Protein AF-A0A355A9C1-F1 (afdb_monomer_lite)

Foldseek 3Di:
DVVVVVVVVVVCCVPCVVVLVVDPAWDWDQDPVPGIDTGGSVRVSVCPDPVNVVCLVPDPCVVVCVVDVVSVVVSVVVD

Radius of gyration: 18.22 Å; chains: 1; bounding box: 33×22×54 Å

Structure (mmCIF, N/CA/C/O backbone):
data_AF-A0A355A9C1-F1
#
_entry.id   AF-A0A355A9C1-F1
#
loop_
_atom_site.group_PDB
_atom_site.id
_atom_site.type_symbol
_atom_site.label_atom_id
_atom_site.label_alt_id
_atom_site.label_comp_id
_atom_site.label_asym_id
_atom_site.label_entity_id
_atom_site.label_seq_id
_atom_site.pdbx_PDB_ins_code
_atom_site.Cartn_x
_atom_site.Cartn_y
_atom_site.Cartn_z
_atom_site.occupancy
_atom_site.B_iso_or_equiv
_atom_site.auth_seq_id
_atom_site.auth_comp_id
_atom_site.auth_asym_id
_atom_site.auth_atom_id
_atom_site.pdbx_PDB_model_num
ATOM 1 N N . MET A 1 1 ? 3.733 -14.395 28.785 1.00 56.16 1 MET A N 1
ATOM 2 C CA . MET A 1 1 ? 3.406 -14.111 27.368 1.00 56.16 1 MET A CA 1
ATOM 3 C C . MET A 1 1 ? 2.233 -13.136 27.229 1.00 56.16 1 MET A C 1
ATOM 5 O O . MET A 1 1 ? 2.357 -12.172 26.485 1.00 56.16 1 MET A O 1
ATOM 9 N N . GLU A 1 2 ? 1.137 -13.338 27.970 1.00 73.31 2 GLU A N 1
ATOM 10 C CA . GLU A 1 2 ? -0.092 -12.516 27.915 1.00 73.31 2 GLU A CA 1
ATOM 11 C C . GLU A 1 2 ? 0.112 -11.010 28.141 1.00 73.31 2 GLU A C 1
ATO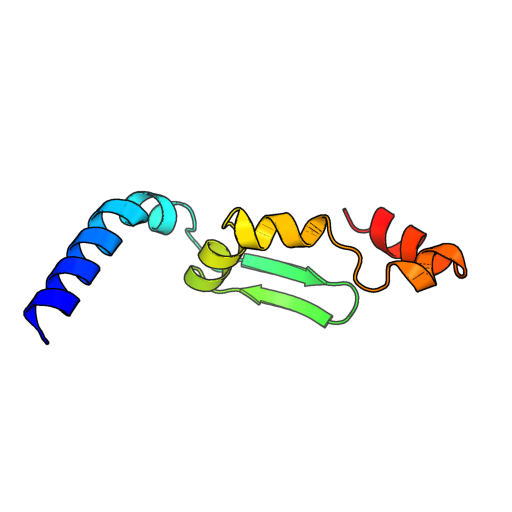M 13 O O . GLU A 1 2 ? -0.461 -10.190 27.431 1.00 73.31 2 GLU A O 1
ATOM 18 N N . SER A 1 3 ? 0.972 -10.635 29.094 1.00 83.81 3 SER A N 1
ATOM 19 C CA . SER A 1 3 ? 1.243 -9.225 29.418 1.00 83.81 3 SER A CA 1
ATOM 20 C C . SER A 1 3 ? 1.799 -8.441 28.221 1.00 83.81 3 SER A C 1
ATOM 22 O O . SER A 1 3 ? 1.328 -7.344 27.920 1.00 83.81 3 SER A O 1
ATOM 24 N N . LEU A 1 4 ? 2.740 -9.038 27.480 1.00 84.88 4 LEU A N 1
ATOM 25 C CA . LEU A 1 4 ? 3.346 -8.403 26.311 1.00 84.88 4 LEU A CA 1
ATOM 26 C C . LEU A 1 4 ? 2.329 -8.250 25.175 1.00 84.88 4 LEU A C 1
ATOM 28 O O . LEU A 1 4 ? 2.223 -7.171 24.601 1.00 84.88 4 LEU A O 1
ATOM 32 N N . LYS A 1 5 ? 1.532 -9.294 24.904 1.00 86.88 5 LYS A N 1
ATOM 33 C CA . LYS A 1 5 ? 0.454 -9.240 23.903 1.00 86.88 5 LYS A CA 1
ATOM 34 C C . LYS A 1 5 ? -0.546 -8.126 24.211 1.00 86.88 5 LYS A C 1
ATOM 36 O O . LYS A 1 5 ? -0.887 -7.358 23.321 1.00 86.88 5 LYS A O 1
ATOM 41 N N . ASN A 1 6 ? -0.952 -7.994 25.473 1.00 86.19 6 ASN A N 1
ATOM 42 C CA . ASN A 1 6 ? -1.890 -6.957 25.902 1.00 86.19 6 ASN A CA 1
ATOM 43 C C . ASN A 1 6 ? -1.293 -5.546 25.832 1.00 86.19 6 ASN A C 1
ATOM 45 O O . ASN A 1 6 ? -2.006 -4.597 25.512 1.00 86.19 6 ASN A O 1
ATOM 49 N N . SER A 1 7 ? 0.005 -5.399 26.111 1.00 84.00 7 SER A N 1
ATOM 50 C CA . SER A 1 7 ? 0.703 -4.117 25.977 1.00 84.00 7 SER A CA 1
ATOM 51 C C . SER A 1 7 ? 0.813 -3.690 24.510 1.00 84.00 7 SER A C 1
ATOM 53 O O . SER A 1 7 ? 0.478 -2.557 24.169 1.00 84.00 7 SER A O 1
ATOM 55 N N . ILE A 1 8 ? 1.179 -4.627 23.627 1.00 83.62 8 ILE A N 1
ATOM 56 C CA . ILE A 1 8 ? 1.226 -4.402 22.176 1.00 83.62 8 ILE A CA 1
ATOM 57 C C . ILE A 1 8 ? -0.167 -4.063 21.651 1.00 83.62 8 ILE A C 1
ATOM 59 O O . ILE A 1 8 ? -0.321 -3.078 20.940 1.00 83.62 8 ILE A O 1
ATOM 63 N N . ALA A 1 9 ? -1.193 -4.824 22.036 1.00 81.25 9 ALA A N 1
ATOM 64 C CA . ALA A 1 9 ? -2.563 -4.570 21.607 1.00 81.25 9 ALA A CA 1
ATOM 65 C C . ALA A 1 9 ? -3.041 -3.174 22.027 1.00 81.25 9 ALA A C 1
ATOM 67 O O . ALA A 1 9 ? -3.645 -2.478 21.212 1.00 81.25 9 ALA A O 1
ATOM 68 N N . ARG A 1 10 ? -2.727 -2.732 23.255 1.00 84.19 10 ARG A N 1
ATOM 69 C CA . ARG A 1 10 ? -3.032 -1.371 23.732 1.00 84.19 10 ARG A CA 1
ATOM 70 C C . ARG A 1 10 ? -2.302 -0.297 22.937 1.00 84.19 10 ARG A C 1
ATOM 72 O O . ARG A 1 10 ? -2.932 0.664 22.521 1.00 84.19 10 ARG A O 1
ATOM 79 N N . TYR A 1 11 ? -1.008 -0.479 22.692 1.00 81.69 11 TYR A N 1
ATOM 80 C CA . TYR A 1 11 ? -0.212 0.468 21.916 1.00 81.69 11 TYR A CA 1
ATOM 81 C C . TYR A 1 11 ? -0.713 0.592 20.469 1.00 81.69 11 TYR A C 1
ATOM 83 O O . TYR A 1 11 ? -0.964 1.688 19.978 1.00 81.69 11 TYR A O 1
ATOM 91 N N . VAL A 1 12 ? -0.944 -0.545 19.810 1.00 77.88 12 VAL A N 1
ATOM 92 C CA . VAL A 1 12 ? -1.484 -0.616 18.446 1.00 77.88 12 VAL A CA 1
ATOM 93 C C . VAL A 1 12 ? -2.848 0.064 18.377 1.00 77.88 12 VAL A C 1
ATOM 95 O O . VAL A 1 12 ? -3.072 0.891 17.498 1.00 77.88 12 VAL A O 1
ATOM 98 N N . SER A 1 13 ? -3.747 -0.228 19.319 1.00 76.38 13 SER A N 1
ATOM 99 C CA . SER A 1 13 ? -5.082 0.379 19.327 1.00 76.38 13 SER A CA 1
ATOM 100 C C . SER A 1 13 ? -5.061 1.877 19.627 1.00 76.38 13 SER A C 1
ATOM 102 O O . SER A 1 13 ? -5.844 2.592 19.011 1.00 76.38 13 SER A O 1
ATOM 104 N N . SER A 1 14 ? -4.153 2.376 20.473 1.00 78.62 14 SER A N 1
ATOM 105 C CA . SER A 1 14 ? -4.004 3.821 20.695 1.00 78.62 14 SER A CA 1
ATOM 106 C C . SER A 1 14 ? -3.377 4.552 19.508 1.00 78.62 14 SER A C 1
ATOM 108 O O . SER A 1 14 ? -3.774 5.668 19.200 1.00 78.62 14 SER A O 1
ATOM 110 N N . SER A 1 15 ? -2.398 3.943 18.835 1.00 74.50 15 SER A N 1
ATOM 111 C CA . SER A 1 15 ? -1.614 4.623 17.797 1.00 74.50 15 SER A CA 1
ATOM 112 C C . SER A 1 15 ? -2.232 4.534 16.404 1.00 74.50 15 SER A C 1
ATOM 114 O O . SER A 1 15 ? -1.976 5.402 15.579 1.00 74.50 15 SER A O 1
ATOM 116 N N . LEU A 1 16 ? -3.033 3.503 16.121 1.00 69.38 16 LEU A N 1
ATOM 117 C CA . LEU A 1 16 ? -3.632 3.287 14.797 1.00 69.38 16 LEU A CA 1
ATOM 118 C C . LEU A 1 16 ? -5.129 3.622 14.742 1.00 69.38 16 LEU A C 1
ATOM 120 O O . LEU A 1 16 ? -5.721 3.545 13.666 1.00 69.38 16 LEU A O 1
ATOM 124 N N . GLN A 1 17 ? -5.754 4.001 15.864 1.00 67.94 17 GLN A N 1
ATOM 125 C CA . GLN A 1 17 ? -7.201 4.247 15.935 1.00 67.94 17 GLN A CA 1
ATOM 126 C C . GLN A 1 17 ? -7.693 5.259 14.890 1.00 67.94 17 GLN A C 1
ATOM 128 O O . GLN A 1 17 ? -8.749 5.049 14.295 1.00 67.94 17 GLN A O 1
ATOM 133 N N . GLU A 1 18 ? -6.923 6.317 14.630 1.00 67.69 18 GLU A N 1
ATOM 134 C CA . GLU A 1 18 ? -7.281 7.351 13.652 1.00 67.69 18 GLU A CA 1
ATOM 135 C C . GLU A 1 18 ? -7.169 6.859 12.202 1.00 67.69 18 GLU A C 1
ATOM 137 O O . GLU A 1 18 ? -8.047 7.130 11.384 1.00 67.69 18 GLU A O 1
ATOM 142 N N . GLU A 1 19 ? -6.144 6.068 11.880 1.00 65.44 19 GLU A N 1
ATOM 143 C CA . GLU A 1 19 ? -5.926 5.554 10.524 1.00 65.44 19 GLU A CA 1
ATOM 144 C C . GLU A 1 19 ? -6.989 4.514 10.134 1.00 65.44 19 GLU A C 1
ATOM 146 O O . GLU A 1 19 ? -7.569 4.592 9.048 1.00 65.44 19 GLU A O 1
ATOM 151 N N . PHE A 1 20 ? -7.374 3.613 11.050 1.00 64.25 20 PHE A N 1
ATOM 152 C CA . PHE A 1 20 ? -8.468 2.658 10.802 1.00 64.25 20 PHE A CA 1
ATOM 153 C C . PHE A 1 20 ? -9.823 3.341 10.537 1.00 64.25 20 PHE A C 1
ATOM 155 O O . PHE A 1 20 ? -10.659 2.788 9.817 1.00 64.25 20 PHE A O 1
ATOM 162 N N . GLN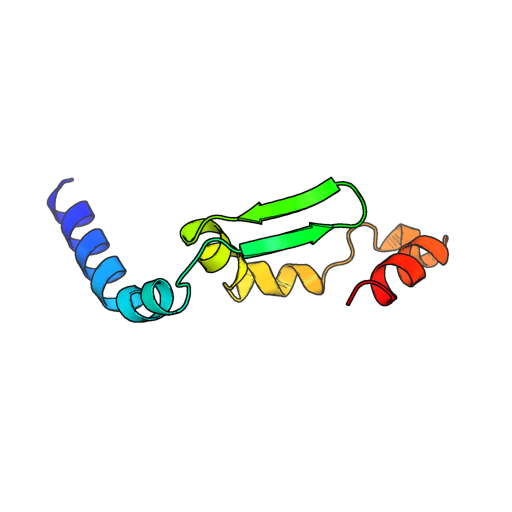 A 1 21 ? -10.046 4.541 11.081 1.00 68.06 21 GLN A N 1
ATOM 163 C CA . GLN A 1 21 ? -11.272 5.325 10.877 1.00 68.06 21 GLN A CA 1
ATOM 164 C C . GLN A 1 21 ? -11.313 6.025 9.506 1.00 68.06 21 GLN A C 1
ATOM 166 O O . GLN A 1 21 ? -12.402 6.322 9.003 1.00 68.06 21 GLN A O 1
ATOM 171 N N . ARG A 1 22 ? -10.158 6.269 8.864 1.00 71.81 22 ARG A N 1
ATOM 172 C CA . ARG A 1 22 ? -10.098 6.930 7.544 1.00 71.81 22 ARG A CA 1
ATOM 173 C C . ARG A 1 22 ? -10.711 6.072 6.440 1.00 71.81 22 ARG A C 1
ATOM 175 O O . ARG A 1 22 ? -11.322 6.608 5.514 1.00 71.81 22 ARG A O 1
ATOM 182 N N . ILE A 1 23 ? -10.605 4.746 6.532 1.00 73.38 23 ILE A N 1
ATOM 183 C CA . ILE A 1 23 ? -11.071 3.834 5.480 1.00 73.38 23 ILE A CA 1
ATOM 184 C C . ILE A 1 23 ? -12.450 3.274 5.844 1.00 73.38 23 ILE A C 1
ATOM 186 O O . ILE A 1 23 ? -12.619 2.273 6.544 1.00 73.38 23 ILE A O 1
ATOM 190 N N . ARG A 1 24 ? -13.484 3.950 5.338 1.00 70.75 24 ARG A N 1
ATOM 191 C CA . ARG A 1 24 ? -14.890 3.652 5.659 1.00 70.75 24 ARG A CA 1
ATOM 192 C C . ARG A 1 24 ? -15.432 2.400 4.971 1.00 70.75 24 ARG A C 1
ATOM 194 O O . ARG A 1 24 ? -16.295 1.737 5.545 1.00 70.75 24 ARG A O 1
ATOM 201 N N . ALA A 1 25 ? -14.892 2.029 3.814 1.00 78.94 25 ALA A N 1
ATOM 202 C CA . ALA A 1 25 ? -15.372 0.923 2.988 1.00 78.94 25 ALA A CA 1
ATOM 203 C C . ALA A 1 25 ? -14.204 0.176 2.316 1.00 78.94 25 ALA A C 1
ATOM 205 O O . ALA A 1 25 ? -13.128 0.766 2.171 1.00 78.94 25 ALA A O 1
ATOM 206 N N . PRO A 1 26 ? -14.392 -1.101 1.925 1.00 84.69 26 PRO A N 1
ATOM 207 C CA . PRO A 1 26 ? -13.462 -1.769 1.020 1.00 84.69 26 PRO A CA 1
ATOM 208 C C . PRO A 1 26 ? -13.324 -0.966 -0.281 1.00 84.69 26 PRO A C 1
ATOM 210 O O . PRO A 1 26 ? -14.289 -0.357 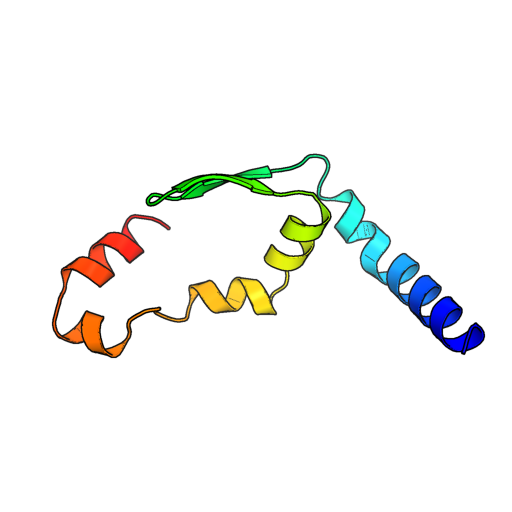-0.748 1.00 84.69 26 PRO A O 1
ATOM 213 N N . LYS A 1 27 ? -12.115 -0.934 -0.839 1.00 89.06 27 LYS A N 1
ATOM 214 C CA . LYS A 1 27 ? -11.791 -0.185 -2.059 1.00 89.06 27 LYS A CA 1
ATOM 215 C C . LYS A 1 27 ? -11.611 -1.161 -3.206 1.00 89.06 27 LYS A C 1
ATOM 217 O O . LYS A 1 27 ? -10.991 -2.207 -3.048 1.00 89.06 27 LYS A O 1
ATOM 222 N N . MET A 1 28 ? -12.132 -0.783 -4.362 1.00 91.06 28 MET A N 1
ATOM 223 C CA . MET A 1 28 ? -11.906 -1.496 -5.608 1.00 91.06 28 MET A CA 1
ATOM 224 C C . MET A 1 28 ? -10.793 -0.779 -6.372 1.00 91.06 28 MET A C 1
ATOM 226 O O . MET A 1 28 ? -10.899 0.422 -6.617 1.00 91.06 28 MET A O 1
ATOM 230 N N . ILE A 1 29 ? -9.721 -1.493 -6.700 1.00 89.88 29 ILE A N 1
ATOM 231 C CA . ILE A 1 29 ? -8.574 -0.971 -7.447 1.00 89.88 29 ILE A CA 1
ATOM 232 C C . ILE A 1 29 ? -8.537 -1.675 -8.796 1.00 89.88 29 ILE A C 1
ATOM 234 O O . ILE A 1 29 ? -8.572 -2.902 -8.860 1.00 89.88 29 ILE A O 1
ATOM 238 N N . HIS A 1 30 ? -8.481 -0.892 -9.868 1.00 90.56 30 HIS A N 1
ATOM 239 C CA . HIS A 1 30 ? -8.358 -1.419 -11.218 1.00 90.56 30 HIS A CA 1
ATOM 240 C C . HIS A 1 30 ? -6.887 -1.706 -11.556 1.00 90.56 30 HIS A C 1
ATOM 242 O O . HIS A 1 30 ? -6.024 -0.861 -11.335 1.00 90.56 30 HIS A O 1
ATOM 248 N N . ASP A 1 31 ? -6.623 -2.881 -12.114 1.00 88.31 31 ASP A N 1
ATOM 249 C CA . ASP A 1 31 ? -5.353 -3.344 -12.658 1.00 88.31 31 ASP A CA 1
ATOM 250 C C . ASP A 1 31 ? -5.567 -3.786 -14.114 1.00 88.31 31 ASP A C 1
ATOM 252 O O . ASP A 1 31 ? -6.522 -4.483 -14.447 1.00 88.31 31 ASP A O 1
ATOM 256 N N . THR A 1 32 ? -4.648 -3.404 -14.992 1.00 84.75 32 THR A N 1
ATOM 257 C CA . THR A 1 32 ? -4.677 -3.755 -16.417 1.00 84.75 32 THR A CA 1
ATOM 258 C C . THR A 1 32 ? -4.587 -5.256 -16.698 1.00 84.75 32 THR A C 1
ATOM 260 O O . THR A 1 32 ? -5.082 -5.697 -17.732 1.00 84.75 32 THR A O 1
ATOM 263 N N . ILE A 1 33 ? -3.984 -6.044 -15.800 1.00 87.31 33 ILE A N 1
ATOM 264 C CA . ILE A 1 33 ? -3.827 -7.494 -15.995 1.00 87.31 33 ILE A CA 1
ATOM 265 C C . ILE A 1 33 ? -5.039 -8.257 -15.449 1.00 87.31 33 ILE A C 1
ATOM 267 O O . ILE A 1 33 ? -5.552 -9.161 -16.106 1.00 87.31 33 ILE A O 1
ATOM 271 N N . HIS A 1 34 ? -5.503 -7.892 -14.253 1.00 86.19 34 HIS A N 1
ATOM 272 C CA . HIS A 1 34 ? -6.515 -8.659 -13.517 1.00 86.19 34 HIS A CA 1
ATOM 273 C C . HIS A 1 34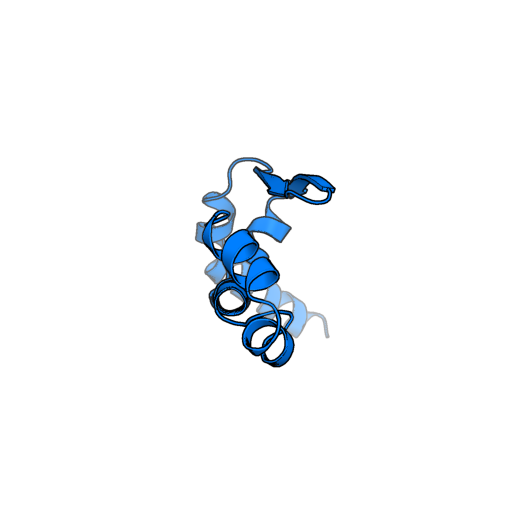 ? -7.904 -7.996 -13.482 1.00 86.19 34 HIS A C 1
ATOM 275 O O . HIS A 1 34 ? -8.837 -8.554 -12.905 1.00 86.19 34 HIS A O 1
ATOM 281 N N . GLY A 1 35 ? -8.079 -6.822 -14.093 1.00 90.31 35 GLY A N 1
ATO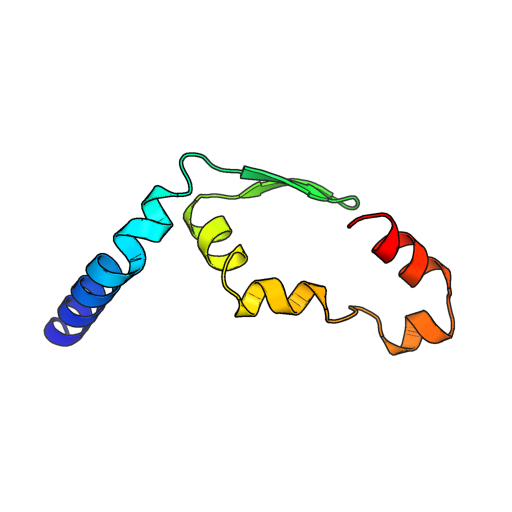M 282 C CA . GLY A 1 35 ? -9.342 -6.086 -14.083 1.00 90.31 35 GLY A CA 1
ATOM 283 C C . GLY A 1 35 ? -9.556 -5.355 -12.761 1.00 90.31 35 GLY A C 1
ATOM 284 O O . GLY A 1 35 ? -8.869 -4.386 -12.479 1.00 90.31 35 GLY A O 1
ATOM 285 N N . TYR A 1 36 ? -10.515 -5.776 -11.935 1.00 92.06 36 TYR A N 1
ATOM 286 C CA . TYR A 1 36 ? -10.822 -5.102 -10.667 1.00 92.06 36 TYR A CA 1
ATOM 287 C C . TYR A 1 36 ? -10.503 -5.989 -9.466 1.00 92.06 36 TYR A C 1
ATOM 289 O O . TYR A 1 36 ? -11.085 -7.058 -9.298 1.00 92.06 36 TYR A O 1
ATOM 297 N N . ASN A 1 37 ? -9.639 -5.493 -8.584 1.00 91.69 37 ASN A N 1
ATOM 298 C CA . ASN A 1 37 ? -9.284 -6.133 -7.325 1.00 91.69 37 ASN A CA 1
ATOM 299 C C . ASN A 1 37 ? -10.010 -5.450 -6.162 1.00 91.69 37 ASN A C 1
ATOM 301 O O . ASN A 1 37 ? -9.957 -4.227 -6.010 1.00 91.69 37 ASN A O 1
ATOM 305 N N . LEU A 1 38 ? -10.691 -6.237 -5.330 1.00 92.69 38 LEU A N 1
ATOM 306 C CA . LEU A 1 38 ? -11.350 -5.752 -4.120 1.00 92.69 38 LEU A CA 1
ATOM 307 C C . LEU A 1 38 ? -10.398 -5.885 -2.930 1.00 92.69 38 LEU A C 1
ATOM 309 O O . LEU A 1 38 ? -9.973 -6.990 -2.612 1.00 92.69 38 LEU A O 1
ATOM 313 N N . PHE A 1 39 ? -10.131 -4.775 -2.248 1.00 90.81 39 PHE A N 1
ATOM 314 C CA . PHE A 1 39 ? -9.293 -4.731 -1.055 1.00 90.81 39 PHE A CA 1
ATOM 315 C C . PHE A 1 39 ? -10.112 -4.396 0.188 1.00 90.81 39 PHE A C 1
ATOM 317 O O . PHE A 1 39 ? -10.912 -3.451 0.208 1.00 90.81 39 PHE A O 1
ATOM 324 N N . TYR A 1 40 ? -9.878 -5.148 1.258 1.00 88.56 40 TYR A N 1
ATOM 325 C CA . TYR A 1 40 ? -10.470 -4.912 2.566 1.00 88.56 40 TYR A CA 1
ATOM 326 C C . TYR A 1 40 ? -9.758 -3.774 3.304 1.00 88.56 40 TYR A C 1
ATOM 328 O O . TYR A 1 40 ? -8.633 -3.386 2.999 1.00 88.56 40 TYR A O 1
ATOM 336 N N . LYS A 1 41 ? -10.413 -3.236 4.340 1.00 84.81 41 LYS A N 1
ATOM 337 C CA . LYS A 1 41 ? -9.925 -2.063 5.089 1.00 84.81 41 LYS A CA 1
ATOM 338 C C . LYS A 1 41 ? -8.494 -2.218 5.609 1.00 84.81 41 LYS A C 1
ATOM 340 O O . LYS A 1 41 ? -7.706 -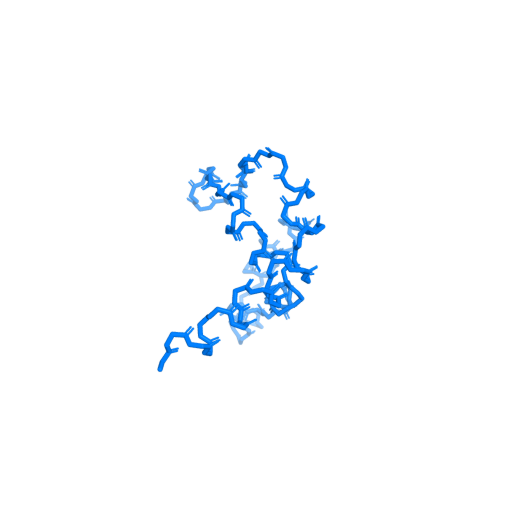1.288 5.510 1.00 84.81 41 LYS A O 1
ATOM 345 N N . HIS A 1 42 ? -8.171 -3.387 6.158 1.00 83.25 42 HIS A N 1
ATOM 346 C CA . HIS A 1 42 ? -6.852 -3.654 6.725 1.00 83.25 42 HIS A CA 1
ATOM 347 C C . HIS A 1 42 ? -5.764 -3.770 5.649 1.00 83.25 42 HIS A C 1
ATOM 349 O O . HIS A 1 42 ? -4.638 -3.352 5.886 1.00 83.25 42 HIS A O 1
ATOM 355 N N . GLU A 1 43 ? -6.097 -4.270 4.458 1.00 86.25 43 GLU A N 1
ATOM 356 C CA . GLU A 1 43 ? -5.158 -4.360 3.334 1.00 86.25 43 GLU A CA 1
ATOM 357 C C . GLU A 1 43 ? -4.847 -2.973 2.776 1.00 86.25 43 GLU A C 1
ATOM 359 O O . GLU A 1 43 ? -3.692 -2.651 2.524 1.00 86.25 43 GLU A O 1
ATOM 364 N N . ILE A 1 44 ? -5.864 -2.115 2.667 1.00 87.25 44 ILE A N 1
ATOM 365 C CA . ILE A 1 44 ? -5.687 -0.725 2.229 1.00 87.25 44 ILE A CA 1
ATOM 366 C C . ILE A 1 44 ? -4.793 0.038 3.209 1.00 87.25 44 ILE A C 1
ATOM 368 O O . ILE A 1 44 ? -3.927 0.783 2.770 1.00 87.25 44 ILE A O 1
ATOM 372 N N . LEU A 1 45 ? -4.949 -0.180 4.519 1.00 85.75 45 LEU A N 1
ATOM 373 C CA . LEU A 1 45 ? -4.066 0.431 5.519 1.00 85.75 45 LEU A CA 1
ATOM 374 C C . LEU A 1 45 ? -2.610 0.027 5.327 1.00 85.75 45 LEU A C 1
ATOM 376 O O . LEU A 1 45 ? -1.728 0.870 5.442 1.00 85.75 45 LEU A O 1
ATOM 380 N N . VAL A 1 46 ? -2.361 -1.249 5.027 1.00 87.38 46 VAL A N 1
ATOM 381 C CA . VAL A 1 46 ? -1.009 -1.729 4.730 1.00 87.38 46 VAL A CA 1
ATOM 382 C C . VAL A 1 46 ? -0.489 -1.079 3.450 1.00 87.38 46 VAL A C 1
ATOM 384 O O . VAL A 1 46 ? 0.638 -0.592 3.446 1.00 87.38 46 VAL A O 1
ATOM 387 N N . LEU A 1 47 ? -1.303 -1.012 2.392 1.00 87.75 47 LEU A N 1
ATOM 388 C CA . LEU A 1 47 ? -0.934 -0.355 1.136 1.00 87.75 47 LEU A CA 1
ATOM 389 C C . LEU A 1 47 ? -0.607 1.131 1.332 1.00 87.75 47 LEU A C 1
ATOM 391 O O . LEU A 1 47 ? 0.338 1.619 0.720 1.00 87.75 47 LEU A O 1
ATOM 395 N N . ASP A 1 48 ? -1.330 1.829 2.210 1.00 85.44 48 ASP A N 1
ATOM 396 C CA . ASP A 1 48 ? -1.126 3.250 2.512 1.00 85.44 48 ASP A CA 1
ATOM 397 C C . ASP A 1 48 ? 0.128 3.534 3.364 1.00 85.44 48 ASP A C 1
ATOM 399 O O . ASP A 1 48 ? 0.520 4.693 3.515 1.00 85.44 48 ASP A O 1
ATOM 403 N N . LEU A 1 49 ? 0.836 2.505 3.849 1.00 87.19 49 LEU A N 1
ATOM 404 C CA . LEU A 1 49 ? 2.104 2.688 4.557 1.00 87.19 49 LEU A CA 1
ATOM 405 C C . LEU A 1 49 ? 3.196 3.245 3.630 1.00 87.19 49 LEU A C 1
ATOM 407 O O . LEU A 1 49 ? 3.353 2.771 2.503 1.00 87.19 49 LEU A O 1
ATOM 411 N N . PRO A 1 50 ? 4.067 4.151 4.117 1.00 85.62 50 PRO A N 1
ATOM 412 C CA . PRO A 1 50 ? 5.143 4.726 3.304 1.00 85.62 50 PRO A CA 1
ATOM 413 C C . PRO A 1 50 ? 6.106 3.665 2.755 1.00 85.62 50 PRO A C 1
ATOM 415 O O . PRO A 1 50 ? 6.658 3.833 1.671 1.00 85.62 50 PRO A O 1
ATOM 418 N N . LEU A 1 51 ? 6.280 2.550 3.472 1.00 87.94 51 LEU A N 1
ATOM 419 C CA . LEU A 1 51 ? 7.090 1.423 3.014 1.00 87.94 51 LEU A CA 1
ATOM 420 C C . LEU A 1 51 ? 6.493 0.756 1.766 1.00 87.94 51 LEU A C 1
ATOM 422 O O . LEU A 1 51 ? 7.229 0.463 0.828 1.00 87.94 51 LEU A O 1
ATOM 426 N N . MET A 1 52 ? 5.172 0.557 1.742 1.00 90.75 52 MET A N 1
ATOM 427 C CA . MET A 1 52 ? 4.470 -0.016 0.592 1.00 90.75 52 MET A CA 1
ATOM 428 C C . MET A 1 52 ? 4.391 0.992 -0.551 1.00 90.75 52 MET A C 1
ATOM 430 O O . MET A 1 52 ? 4.696 0.651 -1.691 1.00 90.75 52 MET A O 1
ATOM 434 N N . GLN A 1 53 ? 4.103 2.261 -0.249 1.00 90.31 53 GLN A N 1
ATOM 435 C CA . GLN A 1 53 ? 4.042 3.306 -1.270 1.00 90.31 53 GLN A CA 1
ATOM 436 C C . GLN A 1 53 ? 5.395 3.601 -1.927 1.00 90.31 53 GLN A C 1
ATOM 438 O O . GLN A 1 53 ? 5.427 4.060 -3.069 1.00 90.31 53 GLN A O 1
ATOM 443 N N . ARG A 1 54 ? 6.512 3.273 -1.264 1.00 93.38 54 ARG A N 1
ATOM 444 C CA . ARG A 1 54 ? 7.855 3.349 -1.852 1.00 93.38 54 ARG A CA 1
ATOM 445 C C . ARG A 1 54 ? 8.056 2.367 -3.010 1.00 93.38 54 ARG A C 1
ATOM 447 O O . ARG A 1 54 ? 8.842 2.667 -3.905 1.00 93.38 54 ARG A O 1
ATOM 454 N N . LEU A 1 55 ? 7.347 1.235 -3.027 1.00 90.81 55 LEU A N 1
ATOM 455 C CA . LEU A 1 55 ? 7.465 0.241 -4.100 1.00 90.81 55 LEU A CA 1
ATOM 456 C C . LEU A 1 55 ? 7.050 0.803 -5.468 1.00 90.81 55 LEU A C 1
ATOM 458 O O . LEU A 1 55 ? 7.549 0.330 -6.480 1.00 90.81 55 LEU A O 1
ATOM 462 N N . ARG A 1 56 ? 6.233 1.868 -5.512 1.00 88.56 56 ARG A N 1
ATOM 463 C CA . ARG A 1 56 ? 5.877 2.562 -6.765 1.00 88.56 56 ARG A CA 1
ATOM 464 C C . ARG A 1 56 ? 7.070 3.167 -7.504 1.00 88.56 56 ARG A C 1
ATOM 466 O O . ARG A 1 56 ? 6.977 3.416 -8.698 1.00 88.56 56 ARG A O 1
ATOM 473 N N . TYR A 1 57 ? 8.177 3.401 -6.807 1.00 88.06 57 TYR A N 1
ATOM 474 C CA . TYR A 1 57 ? 9.387 3.980 -7.390 1.00 88.06 57 TYR A CA 1
ATOM 475 C C . TYR A 1 57 ? 10.441 2.929 -7.756 1.00 88.06 57 TYR A C 1
ATOM 477 O O . TYR A 1 57 ? 11.554 3.290 -8.128 1.00 88.06 57 TYR A O 1
ATOM 485 N N . ILE A 1 58 ? 10.124 1.638 -7.624 1.00 88.12 58 ILE A N 1
ATOM 486 C CA . ILE A 1 58 ? 11.026 0.540 -7.972 1.00 88.12 58 ILE A CA 1
ATOM 487 C C . ILE A 1 58 ? 10.472 -0.137 -9.224 1.00 88.12 58 ILE A C 1
ATOM 489 O O . ILE A 1 58 ? 9.373 -0.685 -9.206 1.00 88.12 58 ILE A O 1
ATOM 493 N N . SER A 1 59 ? 11.236 -0.093 -10.318 1.00 83.31 59 SER A N 1
ATOM 494 C CA . SER A 1 59 ? 10.858 -0.778 -11.555 1.00 83.31 59 SER A CA 1
ATOM 495 C C . SER A 1 59 ? 10.928 -2.291 -11.365 1.00 83.31 59 SER A C 1
ATOM 497 O O . SER A 1 59 ? 11.933 -2.823 -10.894 1.00 83.31 59 SER A O 1
ATOM 499 N N . GLN A 1 60 ? 9.876 -2.992 -11.791 1.00 82.50 60 GLN A N 1
ATOM 500 C CA . GLN A 1 60 ? 9.827 -4.456 -11.780 1.00 82.50 60 GLN A CA 1
ATOM 501 C C . GLN A 1 60 ? 10.888 -5.077 -12.704 1.00 82.50 60 GLN A C 1
ATOM 503 O O . GLN A 1 60 ? 11.335 -6.200 -12.475 1.00 82.50 60 GLN A O 1
ATOM 508 N N . VAL A 1 61 ? 11.281 -4.364 -13.764 1.00 81.56 61 VAL A N 1
ATOM 509 C CA . VAL A 1 61 ? 12.148 -4.877 -14.835 1.00 81.56 61 VAL A CA 1
ATOM 510 C C . VAL A 1 61 ? 13.201 -3.848 -15.251 1.00 81.56 61 VAL A C 1
ATOM 512 O O . VAL A 1 61 ? 13.331 -3.515 -16.423 1.00 81.56 61 VAL A O 1
ATOM 515 N N . ASP A 1 62 ? 13.972 -3.362 -14.278 1.00 72.12 62 ASP A N 1
ATOM 516 C CA . ASP A 1 62 ? 14.889 -2.216 -14.407 1.00 72.12 62 ASP A CA 1
ATOM 517 C C . ASP A 1 62 ? 15.846 -2.283 -15.624 1.00 72.12 62 ASP A C 1
ATOM 519 O O . ASP A 1 62 ? 15.848 -1.402 -16.485 1.00 72.12 62 ASP A O 1
ATOM 523 N N . LEU A 1 63 ? 16.589 -3.385 -15.785 1.00 75.50 63 LEU A N 1
ATOM 524 C CA . LEU A 1 63 ? 17.515 -3.571 -16.917 1.00 75.50 63 LEU A CA 1
ATOM 525 C C . LEU A 1 63 ? 16.805 -3.790 -18.259 1.00 75.50 63 LEU A C 1
ATOM 527 O O . LEU A 1 63 ? 17.314 -3.403 -19.309 1.00 75.50 63 LEU A O 1
ATOM 531 N N . VAL A 1 64 ? 15.629 -4.415 -18.239 1.00 74.38 64 VAL A N 1
ATOM 532 C CA . VAL A 1 64 ? 14.873 -4.725 -19.461 1.00 74.38 64 VAL A CA 1
ATOM 533 C C . VAL A 1 64 ? 14.263 -3.450 -20.041 1.00 74.38 64 VAL A C 1
ATOM 535 O O . VAL A 1 64 ? 14.223 -3.314 -21.263 1.00 74.38 64 VAL A O 1
ATOM 538 N N . SER A 1 65 ? 13.883 -2.484 -19.196 1.00 68.38 65 SER A N 1
ATOM 539 C CA . SER A 1 65 ? 13.417 -1.154 -19.621 1.00 68.38 65 SER A CA 1
ATOM 540 C C . SER A 1 65 ? 14.460 -0.329 -20.389 1.00 68.38 65 SER A C 1
ATOM 542 O O . SER A 1 65 ? 14.089 0.622 -21.074 1.00 68.38 65 SER A O 1
ATOM 544 N N . LEU A 1 66 ? 15.750 -0.683 -20.315 1.00 71.56 66 LEU A N 1
ATOM 545 C CA . LEU A 1 66 ? 16.810 -0.034 -21.101 1.00 71.56 66 LEU A CA 1
ATOM 546 C C . LEU A 1 66 ? 16.920 -0.588 -22.529 1.00 71.56 66 LEU A C 1
ATOM 548 O O . LEU A 1 66 ? 17.453 0.085 -23.408 1.00 71.56 66 LEU A O 1
ATOM 552 N N . VAL A 1 67 ? 16.431 -1.809 -22.763 1.00 74.56 67 VAL A N 1
ATOM 553 C CA . VAL A 1 67 ? 16.524 -2.509 -24.057 1.00 74.56 67 VAL A CA 1
ATOM 554 C C . VAL A 1 67 ? 15.187 -2.481 -24.790 1.00 74.56 67 VAL A C 1
ATOM 556 O O . VAL A 1 67 ? 15.134 -2.260 -25.998 1.00 74.56 67 VAL A O 1
ATOM 559 N N . PHE A 1 68 ? 14.092 -2.668 -24.058 1.00 72.38 68 PHE A N 1
ATOM 560 C CA . PHE A 1 68 ? 12.739 -2.584 -24.579 1.00 72.38 68 PHE A CA 1
ATOM 561 C C . PHE A 1 68 ? 12.081 -1.323 -24.021 1.00 72.38 68 PHE A C 1
ATOM 563 O O . PHE A 1 68 ? 11.961 -1.160 -22.812 1.00 72.38 68 PHE A O 1
ATOM 570 N N . LEU A 1 69 ? 11.639 -0.434 -24.914 1.00 62.88 69 LEU A N 1
ATOM 571 C CA . LEU A 1 69 ? 11.020 0.854 -24.562 1.00 62.88 69 LEU A CA 1
ATOM 572 C C . LEU A 1 69 ? 9.535 0.713 -24.159 1.00 62.88 69 LEU A C 1
ATOM 574 O O . LEU A 1 69 ? 8.983 1.554 -23.454 1.00 62.88 69 LEU A O 1
ATOM 578 N N . LEU A 1 70 ? 8.890 -0.374 -24.593 1.00 63.72 70 LEU A N 1
ATOM 579 C CA . LEU A 1 70 ? 7.473 -0.682 -24.357 1.00 63.72 70 LEU A CA 1
ATOM 580 C C . LEU A 1 70 ? 7.093 -0.928 -22.879 1.00 63.72 70 LEU A C 1
ATOM 582 O O . LEU A 1 70 ? 6.087 -0.364 -22.450 1.00 63.72 70 LEU A O 1
ATOM 586 N N . PRO A 1 71 ? 7.864 -1.695 -22.079 1.00 58.41 71 PRO A N 1
ATOM 587 C CA . PRO A 1 71 ? 7.616 -1.861 -20.644 1.00 58.41 71 PRO A CA 1
ATOM 588 C C . PRO A 1 71 ? 7.530 -0.528 -19.888 1.00 58.41 71 PRO A C 1
ATOM 590 O O . PRO A 1 71 ? 6.694 -0.370 -19.002 1.00 58.41 71 PRO A O 1
ATOM 593 N N . THR A 1 72 ? 8.345 0.455 -20.279 1.00 53.88 72 THR A N 1
ATOM 594 C CA . THR A 1 72 ? 8.406 1.777 -19.640 1.00 53.88 72 THR A CA 1
ATOM 595 C C . THR A 1 72 ? 7.209 2.655 -20.017 1.00 53.88 72 THR A C 1
ATOM 597 O O . THR A 1 72 ? 6.665 3.350 -19.164 1.00 53.88 72 THR A O 1
ATOM 600 N N . ILE A 1 73 ? 6.751 2.597 -21.275 1.00 54.59 73 ILE A N 1
ATOM 601 C CA . ILE A 1 73 ? 5.589 3.369 -21.754 1.00 54.59 73 ILE A CA 1
ATOM 602 C C . ILE A 1 73 ? 4.285 2.863 -21.126 1.00 54.59 73 ILE A C 1
ATOM 604 O O . ILE A 1 73 ? 3.437 3.672 -20.759 1.00 54.59 73 ILE A O 1
ATOM 608 N N . ILE A 1 74 ? 4.128 1.545 -20.957 1.00 57.34 74 ILE A N 1
ATOM 609 C CA . ILE A 1 74 ? 2.958 0.980 -20.267 1.00 57.34 74 ILE A CA 1
ATOM 610 C C . ILE A 1 74 ? 2.954 1.423 -18.796 1.00 57.34 74 ILE A C 1
ATOM 612 O O . ILE A 1 74 ? 1.918 1.852 -18.303 1.00 57.34 74 ILE A O 1
ATOM 616 N N . ALA A 1 75 ? 4.106 1.418 -18.117 1.00 53.47 75 ALA A N 1
ATOM 617 C CA . ALA A 1 75 ? 4.203 1.876 -16.729 1.00 53.47 75 ALA A CA 1
ATOM 618 C C . ALA A 1 75 ? 3.881 3.377 -16.552 1.00 53.47 75 ALA A C 1
ATOM 620 O O . ALA A 1 75 ? 3.257 3.754 -15.563 1.00 53.47 75 ALA A O 1
ATOM 621 N N . LEU A 1 76 ? 4.263 4.230 -17.512 1.00 50.94 76 LEU A N 1
ATOM 622 C CA . LEU A 1 76 ? 4.021 5.681 -17.464 1.00 50.94 76 LEU A CA 1
ATOM 623 C C . LEU A 1 76 ? 2.576 6.096 -17.774 1.00 50.94 76 LEU A C 1
ATOM 625 O O . LEU A 1 76 ? 2.172 7.179 -17.372 1.00 50.94 76 LEU A O 1
ATOM 629 N N . ASN A 1 77 ? 1.804 5.265 -18.476 1.00 40.44 77 ASN A N 1
ATOM 630 C CA . ASN A 1 77 ? 0.421 5.579 -18.864 1.00 40.44 77 ASN A CA 1
ATOM 631 C C . ASN A 1 77 ? -0.625 5.061 -17.852 1.00 40.44 77 ASN A C 1
ATOM 633 O O . ASN A 1 77 ? -1.823 5.133 -18.110 1.00 40.44 77 ASN A O 1
ATOM 637 N N . ILE A 1 78 ? -0.170 4.486 -16.730 1.00 51.38 78 ILE A N 1
ATOM 638 C CA . ILE A 1 78 ? -1.011 3.866 -15.688 1.00 51.38 78 ILE A CA 1
ATOM 639 C C . ILE A 1 78 ? -0.909 4.619 -14.334 1.00 51.38 78 ILE A C 1
ATOM 641 O O . ILE A 1 78 ? -1.632 4.284 -13.396 1.00 51.38 78 ILE A O 1
ATOM 645 N N . SER A 1 79 ? -0.063 5.658 -14.212 1.00 42.50 79 SER A N 1
ATOM 646 C CA . SER A 1 79 ? -0.059 6.601 -13.065 1.00 42.50 79 SER A CA 1
ATOM 647 C C . SER A 1 79 ? -0.806 7.889 -13.379 1.00 42.50 79 SER A C 1
ATOM 649 O O . SER A 1 79 ? -1.449 8.413 -12.443 1.00 42.50 79 SER A O 1
#

pLDDT: mean 77.89, std 12.76, range [40.44, 93.38]

Sequence (79 aa):
MESLKNSIARYVSSSLQEEFQRIRAPKMIHDTIHGYNLFYKHEILVLDLPLMQRLRYISQVDLVSLVFLLPTIIALNIS

Secondary structure (DSSP, 8-state):
-HHHHHHHHHHHHHHHHHHHHH--S-EEEEETTTEEEEE-HHHHHHHTSHHHHGGGGS-TTTTGGGT-SHHHHHHHT--